Protein AF-A0A947B3L4-F1 (afdb_monomer)

Nearest PDB structures (foldseek):
  4fi5-assembly1_A  TM=5.143E-01  e=7.373E+00  Hantaan virus 76-118

pLDDT: mean 86.1, std 12.41, range [55.53, 97.75]

Sequence (70 aa):
MAGIEERMERVHLLTDRIKEKRDELISVAVRETGFTHRECSIEVDVNLKNLQRFKAMASTFAARQPLCGP

Radius of gyration: 16.0 Å; Cα contacts (8 Å, |Δi|>4): 32; chains: 1; bounding box: 36×28×42 Å

Foldseek 3Di:
DDDLVSVLVVLVVVLVVCVVCVVVQLVVCCVPVVDDSVVSNVVSVVVSVVSVVSVVCSVVVVPDDDPDDD

Secondary structure (DSSP, 8-state):
---HHHHHHHHHHHHHHHHHTHHHHHHHHHHHH---HHHHHHHHHHHHHHHHHHHHHHHHHHTPPPSS--

Solvent-accessible surface area (backbone atoms only — not comparable to full-atom values): 4156 Å² total; per-residue (Å²): 130,84,52,74,67,60,54,50,51,53,52,50,55,49,52,53,49,49,63,77,40,41,69,61,52,29,54,52,42,29,72,74,69,73,46,52,65,67,58,37,47,51,51,52,51,51,51,52,55,57,56,53,52,54,67,70,40,51,69,59,52,72,74,52,73,73,95,62,77,135

Mean predicted aligned error: 6.47 Å

Structure (mmCIF, N/CA/C/O backbone):
data_AF-A0A947B3L4-F1
#
_entry.id   AF-A0A947B3L4-F1
#
loop_
_atom_site.group_PDB
_atom_site.id
_atom_site.type_symbol
_atom_site.label_atom_id
_atom_site.label_alt_id
_atom_site.label_comp_id
_atom_site.label_asym_id
_atom_site.label_entity_id
_atom_site.label_seq_id
_atom_site.pdbx_PDB_ins_code
_atom_site.Cartn_x
_atom_site.Cartn_y
_atom_site.Cartn_z
_atom_site.occupancy
_atom_site.B_iso_or_equiv
_atom_site.auth_seq_id
_atom_site.auth_comp_id
_atom_site.auth_asym_id
_atom_site.auth_atom_id
_atom_site.pdbx_PDB_model_num
ATOM 1 N N . MET A 1 1 ? 0.919 -6.775 -25.284 1.00 55.53 1 MET A N 1
ATOM 2 C CA . MET A 1 1 ? 1.146 -6.821 -23.822 1.00 55.53 1 MET A CA 1
ATOM 3 C C . MET A 1 1 ? 1.645 -5.456 -23.389 1.00 55.53 1 MET A C 1
ATOM 5 O O . MET A 1 1 ? 2.498 -4.925 -24.085 1.00 55.53 1 MET A O 1
ATOM 9 N N . ALA A 1 2 ? 1.107 -4.885 -22.309 1.00 65.81 2 ALA A N 1
ATOM 10 C CA . ALA A 1 2 ? 1.599 -3.618 -21.762 1.00 65.81 2 ALA A CA 1
ATOM 11 C C . ALA A 1 2 ? 3.076 -3.752 -21.353 1.00 65.81 2 ALA A C 1
ATOM 13 O O . ALA A 1 2 ? 3.444 -4.732 -20.693 1.00 65.81 2 ALA A O 1
ATOM 14 N N . GLY A 1 3 ? 3.907 -2.787 -21.752 1.00 78.31 3 GLY A N 1
ATOM 15 C CA . GLY A 1 3 ? 5.326 -2.745 -21.395 1.00 78.31 3 GLY A CA 1
ATOM 16 C C . GLY A 1 3 ? 5.532 -2.586 -19.886 1.00 78.31 3 GLY A C 1
ATOM 17 O O . GLY A 1 3 ? 4.616 -2.201 -19.155 1.00 78.31 3 GLY A O 1
ATOM 18 N N . ILE A 1 4 ? 6.736 -2.886 -19.389 1.00 79.06 4 ILE A N 1
ATOM 19 C CA . ILE A 1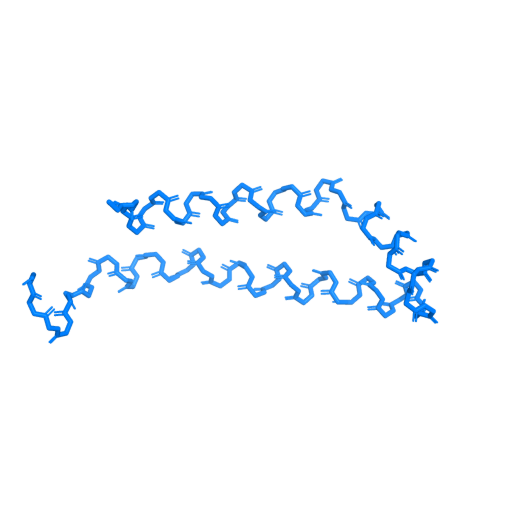 4 ? 7.045 -2.732 -17.957 1.00 79.06 4 ILE A CA 1
ATOM 20 C C . ILE A 1 4 ? 6.828 -1.286 -17.485 1.00 79.06 4 ILE A C 1
ATOM 22 O O . ILE A 1 4 ? 6.314 -1.080 -16.392 1.00 79.06 4 ILE A O 1
ATOM 26 N N . GLU A 1 5 ? 7.123 -0.307 -18.337 1.00 78.31 5 GLU A N 1
ATOM 27 C CA . GLU A 1 5 ? 6.932 1.125 -18.088 1.00 78.31 5 GLU A CA 1
ATOM 28 C C . GLU A 1 5 ? 5.454 1.476 -17.884 1.00 78.31 5 GLU A C 1
ATOM 30 O O . GLU A 1 5 ? 5.093 2.024 -16.845 1.00 78.31 5 GLU A O 1
ATOM 35 N N . GLU A 1 6 ? 4.579 1.051 -18.801 1.00 83.31 6 GLU A N 1
ATOM 36 C CA . GLU A 1 6 ? 3.127 1.253 -18.694 1.00 83.31 6 GLU A CA 1
ATOM 37 C C . GLU A 1 6 ? 2.560 0.579 -17.431 1.00 83.31 6 GLU A C 1
ATOM 39 O O . GLU A 1 6 ? 1.686 1.109 -16.742 1.00 83.31 6 GLU A O 1
ATOM 44 N N . ARG A 1 7 ? 3.082 -0.601 -17.071 1.00 84.69 7 ARG A N 1
ATOM 45 C CA . ARG A 1 7 ? 2.697 -1.286 -15.830 1.00 84.69 7 ARG A CA 1
ATOM 46 C C . ARG A 1 7 ? 3.144 -0.517 -14.586 1.00 84.69 7 ARG A C 1
ATOM 48 O O . ARG A 1 7 ? 2.399 -0.500 -13.608 1.00 84.69 7 ARG A O 1
ATOM 55 N N . MET A 1 8 ? 4.321 0.107 -14.602 1.00 85.12 8 MET A N 1
ATOM 56 C CA . MET A 1 8 ? 4.803 0.937 -13.490 1.00 85.12 8 MET A CA 1
ATOM 57 C C . MET A 1 8 ? 3.999 2.232 -13.359 1.00 85.12 8 MET A C 1
ATOM 59 O O . MET A 1 8 ? 3.644 2.615 -12.245 1.00 85.12 8 MET A O 1
ATOM 63 N N . GLU A 1 9 ? 3.626 2.855 -14.475 1.00 86.19 9 GLU A N 1
ATOM 64 C CA . GLU A 1 9 ? 2.757 4.033 -14.478 1.00 86.19 9 GLU A CA 1
ATOM 65 C C . GLU A 1 9 ? 1.395 3.732 -13.836 1.00 86.19 9 GLU A C 1
ATOM 67 O O . GLU A 1 9 ? 0.933 4.470 -12.964 1.00 86.19 9 GLU A O 1
ATOM 72 N N . ARG A 1 1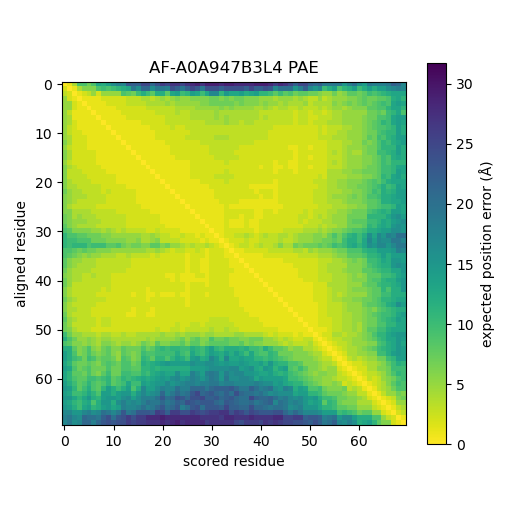0 ? 0.793 2.577 -14.153 1.00 90.06 10 ARG A N 1
ATOM 73 C CA . ARG A 1 10 ? -0.447 2.119 -13.499 1.00 90.06 10 ARG A CA 1
ATOM 74 C C . ARG A 1 10 ? -0.289 1.946 -11.984 1.00 90.06 10 ARG A C 1
ATOM 76 O O . ARG A 1 10 ? -1.209 2.275 -11.237 1.00 90.06 10 ARG A O 1
ATOM 83 N N . VAL A 1 11 ? 0.863 1.463 -11.511 1.00 90.38 11 VAL A N 1
ATOM 84 C CA . VAL A 1 11 ? 1.160 1.348 -10.069 1.00 90.38 11 VAL A CA 1
ATOM 85 C C . VAL A 1 11 ? 1.289 2.728 -9.413 1.00 90.38 11 VAL A C 1
ATOM 87 O O . VAL A 1 11 ? 0.839 2.911 -8.279 1.00 90.38 11 VAL A O 1
ATOM 90 N N . HIS A 1 12 ? 1.857 3.716 -10.111 1.00 88.50 12 HIS A N 1
ATOM 91 C CA . HIS A 1 12 ? 1.916 5.099 -9.625 1.00 88.50 12 HIS A CA 1
ATOM 92 C C . HIS A 1 12 ? 0.523 5.708 -9.488 1.00 88.50 12 HIS A C 1
ATOM 94 O O . HIS A 1 12 ? 0.179 6.172 -8.402 1.00 88.50 12 HIS A O 1
ATOM 100 N N . LEU A 1 13 ? -0.307 5.587 -10.526 1.00 92.75 13 LEU A N 1
ATOM 101 C CA . LEU A 1 13 ? -1.696 6.046 -10.489 1.00 92.75 13 LEU A CA 1
ATOM 102 C C . LEU A 1 13 ? -2.484 5.387 -9.351 1.00 92.75 13 LEU A C 1
ATOM 104 O O . LEU A 1 13 ? -3.201 6.068 -8.620 1.00 92.75 13 LEU A O 1
ATOM 108 N N . LEU A 1 14 ? -2.316 4.075 -9.152 1.00 94.50 14 LEU A N 1
ATOM 109 C CA . LEU A 1 14 ? -2.945 3.362 -8.040 1.00 94.50 14 LEU A CA 1
ATOM 110 C C . LEU A 1 14 ? -2.491 3.913 -6.681 1.00 94.50 14 LEU A C 1
ATOM 112 O O . LEU A 1 14 ? -3.318 4.137 -5.802 1.00 94.50 14 LEU A O 1
ATOM 116 N N . THR A 1 15 ? -1.191 4.156 -6.513 1.00 94.12 15 THR A N 1
ATOM 117 C CA . THR A 1 15 ? -0.632 4.702 -5.267 1.00 94.12 15 THR A CA 1
ATOM 118 C C . THR A 1 15 ? -1.239 6.066 -4.941 1.00 94.12 15 THR A C 1
ATOM 120 O O . THR A 1 15 ? -1.602 6.318 -3.792 1.00 94.12 15 THR A O 1
ATOM 123 N N . ASP A 1 16 ? -1.371 6.936 -5.940 1.00 94.94 16 ASP A N 1
ATOM 124 C CA . ASP A 1 16 ? -1.929 8.274 -5.750 1.00 94.94 16 ASP A CA 1
ATOM 125 C C . ASP A 1 16 ? -3.424 8.220 -5.428 1.00 94.94 16 ASP A C 1
ATOM 127 O O . ASP A 1 16 ? -3.875 8.892 -4.499 1.00 94.94 16 ASP A O 1
ATOM 131 N N . ARG A 1 17 ? -4.179 7.336 -6.092 1.00 97.38 17 ARG A N 1
ATOM 132 C CA . ARG A 1 17 ? -5.596 7.113 -5.771 1.00 97.38 17 ARG A CA 1
ATOM 133 C C . ARG A 1 17 ? -5.809 6.550 -4.369 1.00 97.38 17 ARG A C 1
ATOM 135 O O . ARG A 1 17 ? -6.727 6.994 -3.689 1.00 97.38 17 ARG A O 1
ATOM 142 N N . ILE A 1 18 ? -4.964 5.629 -3.902 1.00 96.31 18 ILE A N 1
ATOM 143 C CA . ILE A 1 18 ? -5.054 5.107 -2.527 1.00 96.31 18 ILE A CA 1
ATOM 144 C C . ILE A 1 18 ? -4.795 6.221 -1.506 1.00 96.31 18 ILE A C 1
ATOM 146 O O . ILE A 1 18 ? -5.491 6.286 -0.498 1.00 96.31 18 ILE A O 1
ATOM 150 N N . LYS A 1 19 ? -3.837 7.123 -1.761 1.00 95.69 19 LYS A N 1
ATOM 151 C CA . LYS A 1 19 ? -3.585 8.273 -0.875 1.00 95.69 19 LYS A CA 1
ATOM 152 C C . LYS A 1 19 ? -4.765 9.237 -0.835 1.00 95.69 19 LYS A C 1
ATOM 154 O O . LYS A 1 19 ? -5.16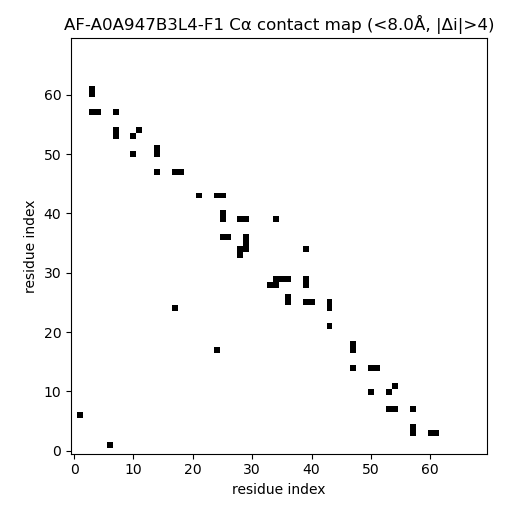5 9.646 0.247 1.00 95.69 19 LYS A O 1
ATOM 159 N N . GLU A 1 20 ? -5.319 9.580 -1.997 1.00 97.75 20 GLU A N 1
ATOM 160 C CA . GLU A 1 20 ? -6.489 10.460 -2.112 1.00 97.75 20 GLU A CA 1
ATOM 161 C C . GLU A 1 20 ? -7.713 9.870 -1.398 1.00 97.75 20 GLU A C 1
ATOM 163 O O . GLU A 1 20 ? -8.479 10.588 -0.763 1.00 97.75 20 GLU A O 1
ATOM 168 N N . LYS A 1 21 ? -7.881 8.547 -1.478 1.00 97.56 21 LYS A N 1
ATOM 169 C CA . LYS A 1 21 ? -9.027 7.817 -0.928 1.00 97.56 21 LYS A CA 1
ATOM 170 C C . LYS A 1 21 ? -8.767 7.172 0.431 1.00 97.56 21 LYS A C 1
ATOM 172 O O . LYS A 1 21 ? -9.584 6.372 0.876 1.00 97.56 21 LYS A O 1
ATOM 177 N N . ARG A 1 22 ? -7.664 7.511 1.105 1.00 97.06 22 ARG A N 1
ATOM 178 C CA . ARG A 1 22 ? -7.203 6.828 2.327 1.00 97.06 22 ARG A CA 1
ATOM 179 C C . ARG A 1 22 ? -8.284 6.743 3.401 1.00 97.06 22 ARG A C 1
ATOM 181 O O . ARG A 1 22 ? -8.573 5.651 3.879 1.00 97.06 22 ARG A O 1
ATOM 188 N N . ASP A 1 23 ? -8.905 7.865 3.737 1.00 96.25 23 ASP A N 1
ATOM 189 C CA . ASP A 1 23 ? -9.892 7.912 4.821 1.00 96.25 23 ASP A CA 1
ATOM 190 C C . ASP A 1 23 ? -11.190 7.176 4.450 1.00 96.25 23 ASP A C 1
ATOM 192 O O . ASP A 1 23 ? -11.792 6.507 5.288 1.00 96.25 23 ASP A O 1
ATOM 196 N N . GLU A 1 24 ? -11.588 7.229 3.174 1.00 97.50 24 GLU A N 1
ATOM 197 C CA . GLU A 1 24 ? -12.735 6.480 2.649 1.00 97.50 24 GLU A CA 1
ATOM 198 C C . GLU A 1 24 ? -12.476 4.967 2.724 1.00 97.50 24 GLU A C 1
ATOM 200 O O . GLU A 1 24 ? -13.318 4.219 3.220 1.00 97.50 24 GLU A O 1
ATOM 205 N N . LEU A 1 25 ? -11.281 4.521 2.322 1.00 96.88 25 LEU A N 1
ATOM 206 C CA . LEU A 1 25 ? -10.858 3.121 2.404 1.00 96.88 25 LEU A CA 1
ATOM 207 C C . LEU A 1 25 ? -10.817 2.619 3.851 1.00 96.88 25 LEU A C 1
ATOM 209 O O . LEU A 1 25 ? -11.296 1.521 4.127 1.00 96.88 25 LEU A O 1
ATOM 213 N N . ILE A 1 26 ? -10.292 3.422 4.782 1.00 97.19 26 ILE A N 1
ATOM 214 C CA . ILE A 1 26 ? -10.265 3.076 6.210 1.00 97.19 26 ILE A CA 1
ATOM 215 C C . ILE A 1 26 ? -11.690 2.972 6.757 1.00 97.19 26 ILE A C 1
ATOM 217 O O . ILE A 1 26 ? -12.010 2.003 7.440 1.00 97.19 26 ILE A O 1
ATOM 221 N N . SER A 1 27 ? -12.558 3.932 6.434 1.00 96.94 27 SER A N 1
ATOM 222 C CA . SER A 1 27 ? -13.956 3.942 6.881 1.00 96.94 27 SER A CA 1
ATOM 223 C C . SER A 1 27 ? -14.728 2.707 6.402 1.00 96.94 27 SER A C 1
ATOM 225 O O . SER A 1 27 ? -15.407 2.046 7.192 1.00 96.94 27 SER A O 1
ATOM 227 N N . VAL A 1 28 ? -14.575 2.345 5.124 1.00 96.94 28 VAL A N 1
ATOM 228 C CA . VAL A 1 28 ? -15.168 1.128 4.551 1.00 96.94 28 VAL A CA 1
ATOM 229 C C . VAL A 1 28 ? -14.609 -0.124 5.228 1.00 96.94 28 VAL A C 1
ATOM 231 O O . VAL A 1 28 ? -15.389 -0.974 5.654 1.00 96.94 28 VAL A O 1
ATOM 234 N N . ALA A 1 29 ? -13.287 -0.215 5.397 1.00 95.88 29 ALA A N 1
ATOM 235 C CA . ALA A 1 29 ? -12.644 -1.366 6.025 1.00 95.88 29 ALA A CA 1
ATOM 236 C C . ALA A 1 29 ? -13.120 -1.574 7.470 1.00 95.88 29 ALA A C 1
ATOM 238 O O . ALA A 1 29 ? -13.532 -2.673 7.820 1.00 95.88 29 ALA A O 1
ATOM 239 N N . VAL A 1 30 ? -13.167 -0.514 8.283 1.00 97.25 30 VAL A N 1
ATOM 240 C CA . VAL A 1 30 ? -13.669 -0.579 9.667 1.00 97.25 30 VAL A CA 1
ATOM 241 C C . VAL A 1 30 ? -15.099 -1.121 9.712 1.00 97.25 30 VAL A C 1
ATOM 243 O O . VAL A 1 30 ? -15.415 -1.972 10.544 1.00 97.25 30 VAL A O 1
ATOM 246 N N . ARG A 1 31 ? -15.964 -0.659 8.799 1.00 96.62 31 ARG A N 1
ATOM 247 C CA . ARG A 1 31 ? -17.364 -1.095 8.722 1.00 96.62 31 ARG A CA 1
ATOM 248 C C . ARG A 1 31 ? -17.501 -2.566 8.327 1.00 96.62 31 ARG A C 1
ATOM 250 O O . ARG A 1 31 ? -18.412 -3.231 8.810 1.00 96.62 31 ARG A O 1
ATOM 257 N N . GLU A 1 32 ? -16.650 -3.055 7.431 1.00 95.75 32 GLU A N 1
ATOM 258 C CA . GLU A 1 32 ? -16.833 -4.361 6.785 1.00 95.75 32 GLU A CA 1
ATOM 259 C C . GLU A 1 32 ? -16.032 -5.489 7.435 1.00 95.75 32 GLU A C 1
ATOM 261 O O . GLU A 1 32 ? -16.460 -6.641 7.389 1.00 95.75 32 GLU A O 1
ATOM 266 N N . THR A 1 33 ? -14.898 -5.186 8.067 1.00 91.88 33 THR A N 1
ATOM 267 C CA . THR A 1 33 ? -14.008 -6.208 8.636 1.00 91.88 33 THR A CA 1
ATOM 268 C C . THR A 1 33 ? -14.087 -6.303 10.157 1.00 91.88 33 THR A C 1
ATOM 270 O O . THR A 1 33 ? -13.542 -7.242 10.731 1.00 91.88 33 THR A O 1
ATOM 273 N N . GLY A 1 34 ? -14.723 -5.335 10.827 1.00 88.62 34 GLY A N 1
ATOM 274 C CA . GLY A 1 34 ? -14.783 -5.269 12.291 1.00 88.62 34 GLY A CA 1
ATOM 275 C C . GLY A 1 34 ? -13.445 -4.934 12.966 1.00 88.62 34 GLY A C 1
ATOM 276 O O . GLY A 1 34 ? -13.339 -5.043 14.187 1.00 88.62 34 GLY A O 1
ATOM 277 N N . PHE A 1 35 ? -12.431 -4.526 12.193 1.00 95.00 35 PHE A N 1
ATOM 278 C CA . PHE A 1 35 ? -11.160 -4.038 12.730 1.00 95.00 35 PHE A CA 1
ATOM 279 C C . PHE A 1 35 ? -11.280 -2.596 13.214 1.00 95.00 35 PHE A C 1
ATOM 281 O O . PHE A 1 35 ? -12.145 -1.824 12.795 1.00 95.00 35 PHE A O 1
ATOM 288 N N . THR A 1 36 ? -10.370 -2.209 14.100 1.00 96.94 36 THR A N 1
ATOM 289 C CA . THR A 1 36 ? -10.281 -0.832 14.574 1.00 96.94 36 THR A CA 1
ATOM 290 C C . THR A 1 36 ? -9.753 0.093 13.480 1.00 96.94 36 THR A C 1
ATOM 292 O 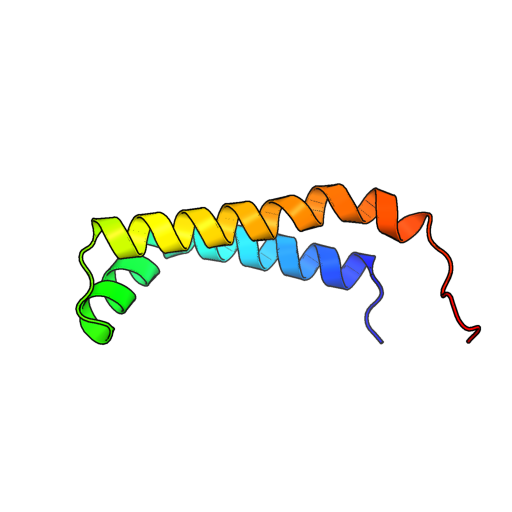O . THR A 1 36 ? -8.960 -0.293 12.621 1.00 96.94 36 THR A O 1
ATOM 295 N N . HIS A 1 37 ? -10.101 1.379 13.577 1.00 96.88 37 HIS A N 1
ATOM 296 C CA . HIS A 1 37 ? -9.556 2.413 12.692 1.00 96.88 37 HIS A CA 1
ATOM 297 C C . HIS A 1 37 ? -8.020 2.406 12.661 1.00 96.88 37 HIS A C 1
ATOM 299 O O . HIS A 1 37 ? -7.410 2.645 11.620 1.00 96.88 37 HIS A O 1
ATOM 305 N N . ARG A 1 38 ? -7.370 2.129 13.799 1.00 97.25 38 ARG A N 1
ATOM 306 C CA . ARG A 1 38 ? -5.908 2.061 13.880 1.00 97.25 38 ARG A CA 1
ATOM 307 C C . ARG A 1 38 ? -5.349 0.906 13.051 1.00 97.25 38 ARG A C 1
ATOM 309 O O . ARG A 1 38 ? -4.381 1.119 12.332 1.00 97.25 38 ARG A O 1
ATOM 316 N N . GLU A 1 39 ? -5.943 -0.279 13.143 1.00 97.56 39 GLU A N 1
ATOM 317 C CA . GLU A 1 39 ? -5.515 -1.457 12.376 1.00 97.56 39 GLU A CA 1
ATOM 318 C C . GLU A 1 39 ? -5.707 -1.238 10.874 1.00 97.56 39 GLU A C 1
ATOM 320 O O . GLU A 1 39 ? -4.763 -1.418 10.109 1.00 97.56 39 GLU A O 1
ATOM 325 N N . CYS A 1 40 ? -6.875 -0.743 10.458 1.00 97.44 40 CYS A N 1
ATOM 326 C CA . CYS A 1 40 ? -7.139 -0.427 9.053 1.00 97.44 40 CYS A CA 1
ATOM 327 C C . CYS A 1 40 ? -6.190 0.655 8.514 1.00 97.44 40 CYS A C 1
ATOM 329 O O . CYS A 1 40 ? -5.682 0.535 7.403 1.00 97.44 40 CYS A O 1
ATOM 331 N N . SER A 1 41 ? -5.905 1.694 9.305 1.00 97.44 41 SER A N 1
ATOM 332 C CA . SER A 1 41 ? -4.949 2.749 8.943 1.00 97.44 41 SER A CA 1
ATOM 333 C C . SER A 1 41 ? -3.533 2.198 8.735 1.00 97.44 41 SER A C 1
ATOM 335 O O . SER A 1 41 ? -2.895 2.499 7.726 1.00 97.44 41 SER A O 1
ATOM 337 N N . ILE A 1 42 ? -3.066 1.330 9.644 1.00 97.69 42 ILE A N 1
ATOM 338 C CA . ILE A 1 42 ? -1.767 0.653 9.515 1.00 97.69 42 ILE A CA 1
ATOM 339 C C . ILE A 1 42 ? -1.724 -0.188 8.237 1.00 97.69 42 ILE A C 1
ATOM 341 O O . ILE A 1 42 ? -0.730 -0.143 7.516 1.00 97.69 42 ILE A O 1
ATOM 345 N N . GLU A 1 43 ? -2.791 -0.924 7.930 1.00 96.56 43 GLU A N 1
ATOM 346 C CA . GLU A 1 43 ? -2.846 -1.776 6.741 1.00 96.56 43 GLU A CA 1
ATOM 347 C C . GLU A 1 43 ? -2.785 -0.959 5.440 1.00 96.56 43 GLU A C 1
ATOM 349 O O . GLU A 1 43 ? -2.051 -1.311 4.512 1.00 96.56 43 GLU A O 1
ATOM 354 N N . VAL A 1 44 ? -3.477 0.184 5.367 1.00 96.00 44 VAL A N 1
ATOM 355 C CA . VAL A 1 44 ? -3.354 1.090 4.211 1.00 96.00 44 VAL A CA 1
ATOM 356 C C . VAL A 1 44 ? -1.919 1.608 4.073 1.00 96.00 44 VAL A C 1
ATOM 358 O O . VAL A 1 44 ? -1.369 1.618 2.968 1.00 96.00 44 VAL A O 1
ATOM 361 N N . ASP A 1 45 ? -1.274 1.976 5.180 1.00 96.06 45 ASP A N 1
ATOM 362 C CA . ASP A 1 45 ? 0.106 2.466 5.167 1.00 96.06 45 ASP A CA 1
ATOM 363 C C . ASP A 1 45 ? 1.108 1.373 4.740 1.00 96.06 45 ASP A C 1
ATOM 365 O O . ASP A 1 45 ? 2.045 1.644 3.979 1.00 96.06 45 ASP A O 1
ATOM 369 N N . VAL A 1 46 ? 0.898 0.120 5.162 1.00 95.94 46 VAL A N 1
ATOM 370 C CA . VAL A 1 46 ? 1.684 -1.044 4.714 1.00 95.94 46 VAL A CA 1
ATOM 371 C C . VAL A 1 46 ? 1.549 -1.239 3.205 1.00 95.94 46 VAL A C 1
ATOM 373 O O . VAL A 1 46 ? 2.560 -1.393 2.511 1.00 95.94 46 VAL A O 1
ATOM 376 N N . ASN A 1 47 ? 0.328 -1.166 2.674 1.00 94.75 47 ASN A N 1
ATOM 377 C CA . ASN A 1 47 ? 0.083 -1.295 1.240 1.00 94.75 47 ASN A CA 1
ATOM 378 C C . ASN A 1 47 ? 0.749 -0.167 0.440 1.00 94.75 47 ASN A C 1
ATOM 380 O O . ASN A 1 47 ? 1.441 -0.438 -0.545 1.00 94.75 47 ASN A O 1
ATOM 384 N N . LEU A 1 48 ? 0.658 1.084 0.900 1.00 94.31 48 LEU A N 1
ATOM 385 C CA . LEU A 1 48 ? 1.360 2.214 0.281 1.00 94.31 48 LEU A CA 1
ATOM 386 C C . LEU A 1 48 ? 2.886 2.029 0.283 1.00 94.31 48 LEU A C 1
ATOM 388 O O . LEU A 1 48 ? 3.544 2.289 -0.729 1.00 94.31 48 LEU A O 1
ATOM 392 N N . LYS A 1 49 ? 3.458 1.530 1.385 1.00 92.25 49 LYS A N 1
ATOM 393 C CA . LYS A 1 49 ? 4.896 1.237 1.486 1.00 92.25 49 LYS A CA 1
ATOM 394 C C . LYS A 1 49 ? 5.326 0.132 0.519 1.00 92.25 49 LYS A C 1
ATOM 396 O O . LYS A 1 49 ? 6.392 0.231 -0.094 1.00 92.25 49 LYS A O 1
ATOM 401 N N . ASN A 1 50 ? 4.510 -0.907 0.359 1.00 90.69 50 ASN A N 1
ATOM 402 C CA . ASN A 1 50 ? 4.772 -1.986 -0.591 1.00 90.69 50 ASN A CA 1
ATOM 403 C C . ASN A 1 50 ? 4.728 -1.480 -2.039 1.00 90.69 50 ASN A C 1
ATOM 405 O O . ASN A 1 50 ? 5.633 -1.782 -2.816 1.00 90.69 50 ASN A O 1
ATOM 409 N N . LEU A 1 51 ? 3.745 -0.645 -2.385 1.00 90.75 51 LEU A N 1
ATOM 410 C CA . LEU A 1 51 ? 3.623 -0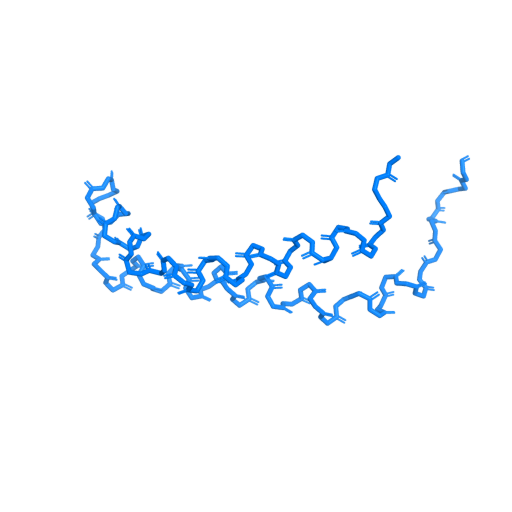.055 -3.722 1.00 90.75 51 LEU A CA 1
ATOM 411 C C . LEU A 1 51 ? 4.772 0.910 -4.048 1.00 90.75 51 LEU A C 1
ATOM 413 O O . LEU A 1 51 ? 5.298 0.892 -5.160 1.00 90.75 51 LEU A O 1
ATOM 417 N N . GLN A 1 52 ? 5.253 1.689 -3.074 1.00 84.75 52 GLN A N 1
ATOM 418 C CA . GLN A 1 52 ? 6.429 2.548 -3.261 1.00 84.75 52 GLN A CA 1
ATOM 419 C C . GLN A 1 52 ? 7.690 1.770 -3.652 1.00 84.75 52 GLN A C 1
ATOM 421 O O . GLN A 1 52 ? 8.500 2.281 -4.427 1.00 84.75 52 GLN A O 1
ATOM 426 N N . ARG A 1 53 ? 7.864 0.534 -3.167 1.00 79.81 53 ARG A N 1
ATOM 427 C CA . ARG A 1 53 ? 9.029 -0.290 -3.526 1.00 79.81 53 ARG A CA 1
ATOM 428 C C . ARG A 1 53 ? 9.076 -0.605 -5.020 1.00 79.81 53 ARG A C 1
ATOM 430 O O . ARG A 1 53 ? 10.168 -0.648 -5.574 1.00 79.81 53 ARG A O 1
ATOM 437 N N . PHE A 1 54 ? 7.932 -0.715 -5.697 1.00 79.50 54 PHE A N 1
ATOM 438 C CA . PHE A 1 54 ? 7.897 -0.926 -7.148 1.00 79.50 54 PHE A CA 1
ATOM 439 C C . PHE A 1 54 ? 8.493 0.249 -7.933 1.00 79.50 54 PHE A C 1
ATOM 441 O O . PHE A 1 54 ? 9.165 0.020 -8.938 1.00 79.50 54 PHE A O 1
ATOM 448 N N . LYS A 1 55 ? 8.364 1.492 -7.439 1.00 69.44 55 LYS A N 1
ATOM 449 C CA . LYS A 1 55 ? 9.004 2.671 -8.055 1.00 69.44 55 LYS A CA 1
ATOM 450 C C . LYS A 1 55 ? 10.524 2.526 -8.128 1.00 69.44 55 LYS A C 1
ATOM 452 O O . LYS A 1 55 ? 11.128 2.854 -9.143 1.00 69.44 55 LYS A O 1
ATOM 457 N N . ALA A 1 56 ? 11.137 2.007 -7.065 1.00 67.06 56 ALA A N 1
ATOM 458 C CA . ALA A 1 56 ? 12.580 1.781 -7.011 1.00 67.06 56 ALA A CA 1
ATOM 459 C C . ALA A 1 56 ? 13.032 0.606 -7.896 1.00 67.06 56 ALA A C 1
ATOM 461 O O . ALA A 1 56 ? 14.199 0.523 -8.269 1.00 67.06 56 ALA A O 1
ATOM 462 N N . MET A 1 57 ? 12.117 -0.301 -8.246 1.00 72.75 57 MET A N 1
ATOM 463 C CA . MET A 1 57 ? 12.438 -1.484 -9.037 1.00 72.75 57 MET A CA 1
ATOM 464 C C . MET A 1 57 ? 12.363 -1.247 -10.547 1.00 72.75 57 MET A C 1
ATOM 466 O O . MET A 1 57 ? 12.946 -2.034 -11.287 1.00 72.75 57 MET A O 1
ATOM 470 N N . ALA A 1 58 ? 11.713 -0.179 -11.022 1.00 69.50 58 ALA A N 1
ATOM 471 C CA . ALA A 1 58 ? 11.597 0.116 -12.454 1.00 69.50 58 ALA A CA 1
ATOM 472 C C . ALA A 1 58 ? 12.969 0.188 -13.154 1.00 69.50 58 ALA A C 1
ATOM 474 O O . ALA A 1 58 ? 13.184 -0.485 -14.159 1.00 69.50 58 ALA A O 1
ATOM 475 N N . SER A 1 59 ? 13.936 0.900 -12.565 1.00 67.50 59 SER A N 1
ATOM 476 C CA . SER A 1 59 ? 15.316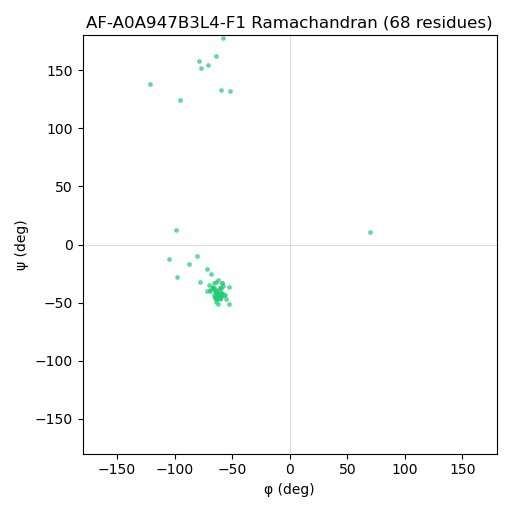 0.972 -13.073 1.00 67.50 59 SER A CA 1
ATOM 477 C C . SER A 1 59 ? 16.045 -0.374 -13.010 1.00 67.50 59 SER A C 1
ATOM 479 O O . SER A 1 59 ? 16.839 -0.697 -13.889 1.00 67.50 59 SER A O 1
ATOM 481 N N . THR A 1 60 ? 15.744 -1.191 -11.997 1.00 69.19 60 THR A N 1
ATOM 482 C CA . THR A 1 60 ? 16.336 -2.526 -11.827 1.00 69.19 60 THR A CA 1
ATOM 483 C C . THR A 1 60 ? 15.798 -3.516 -12.859 1.00 69.19 60 THR A C 1
ATOM 485 O O . THR A 1 60 ? 16.552 -4.338 -13.373 1.00 69.19 60 THR A O 1
ATOM 488 N N . PHE A 1 61 ? 14.502 -3.459 -13.170 1.00 68.19 61 PHE A N 1
ATOM 489 C CA . PHE A 1 61 ? 13.874 -4.339 -14.153 1.00 68.19 61 PHE A CA 1
ATOM 490 C C . PHE A 1 61 ? 14.161 -3.915 -15.591 1.00 68.19 61 PHE A C 1
ATOM 492 O O . PHE A 1 61 ? 14.316 -4.791 -16.432 1.00 68.19 61 PHE A O 1
ATOM 499 N N . ALA A 1 62 ? 14.308 -2.616 -15.867 1.00 66.19 62 ALA A N 1
ATOM 500 C CA . ALA A 1 62 ? 14.704 -2.124 -17.188 1.00 66.19 62 ALA A CA 1
ATOM 501 C C . ALA A 1 62 ? 16.068 -2.679 -17.642 1.00 66.19 62 ALA A C 1
ATOM 503 O O . ALA A 1 62 ? 16.270 -2.938 -18.824 1.00 66.19 62 ALA A O 1
ATOM 504 N N . ALA A 1 63 ? 16.992 -2.913 -16.703 1.00 68.31 63 ALA A N 1
ATOM 505 C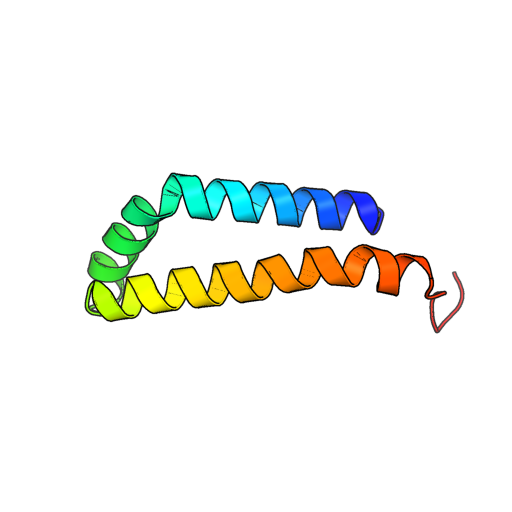 CA . ALA A 1 63 ? 18.306 -3.492 -16.988 1.00 68.31 63 ALA A CA 1
ATOM 506 C C . ALA A 1 63 ? 18.298 -5.026 -17.143 1.00 68.31 63 ALA A C 1
ATOM 508 O O . ALA A 1 63 ? 19.312 -5.613 -17.521 1.00 68.31 63 ALA A O 1
ATOM 509 N N . ARG A 1 64 ? 17.189 -5.701 -16.815 1.00 71.00 64 ARG A N 1
ATOM 510 C CA . ARG A 1 64 ? 17.098 -7.165 -16.847 1.00 71.00 64 ARG A CA 1
ATOM 511 C C . ARG A 1 64 ? 16.501 -7.623 -18.168 1.00 71.00 64 ARG A C 1
ATOM 513 O O . ARG A 1 64 ? 15.385 -7.250 -18.512 1.00 71.00 64 ARG A O 1
ATOM 520 N N . GLN A 1 65 ? 17.225 -8.484 -18.876 1.00 63.06 65 GLN A N 1
AT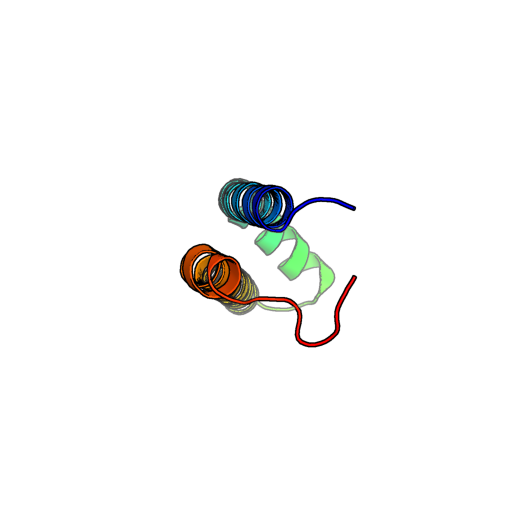OM 521 C CA . GLN A 1 65 ? 16.661 -9.195 -20.018 1.00 63.06 65 GLN A CA 1
ATOM 522 C C . GLN A 1 65 ? 15.768 -10.360 -19.555 1.00 63.06 65 GLN A C 1
ATOM 524 O O . GLN A 1 65 ? 15.989 -10.90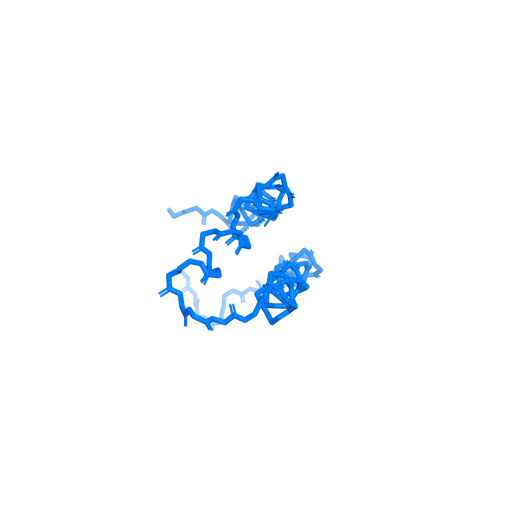4 -18.466 1.00 63.06 65 GLN A O 1
ATOM 529 N N . PRO A 1 66 ? 14.756 -10.745 -20.354 1.00 67.00 66 PRO A N 1
ATOM 530 C CA . PRO A 1 66 ? 13.976 -11.954 -20.116 1.00 67.00 66 PRO A CA 1
ATOM 531 C C . PRO A 1 66 ? 14.895 -13.171 -19.939 1.00 67.00 66 PRO A C 1
ATOM 533 O O . PRO A 1 66 ? 15.815 -13.375 -20.726 1.00 67.00 66 PRO A O 1
ATOM 536 N N . LEU A 1 67 ? 14.654 -13.978 -18.900 1.00 71.50 67 LEU A N 1
ATOM 537 C CA . LEU A 1 67 ? 15.456 -15.181 -18.618 1.00 71.50 67 LEU A CA 1
ATOM 538 C C . LEU A 1 67 ? 15.264 -16.286 -19.665 1.00 71.50 67 LEU A C 1
ATOM 540 O O . LEU A 1 67 ? 16.156 -17.104 -19.866 1.00 71.50 67 LEU A O 1
ATOM 544 N N . CYS A 1 68 ? 14.120 -16.287 -20.341 1.00 71.12 68 CYS A N 1
ATOM 545 C CA . CYS A 1 68 ? 13.859 -17.094 -21.523 1.00 71.12 68 CYS A CA 1
ATOM 546 C C . CYS A 1 68 ? 13.496 -16.126 -22.653 1.00 71.12 68 CYS A C 1
ATOM 548 O O . CYS A 1 68 ? 12.807 -15.139 -22.389 1.00 71.12 68 CYS A O 1
ATOM 550 N N . GLY A 1 69 ? 14.014 -16.381 -23.860 1.00 68.62 69 GLY A N 1
ATOM 551 C CA . GLY A 1 69 ? 13.854 -15.524 -25.041 1.00 68.62 69 GLY A CA 1
ATOM 552 C C . GLY A 1 69 ? 12.392 -15.278 -25.454 1.00 68.62 69 GLY A C 1
ATOM 553 O O . GLY A 1 69 ? 11.488 -15.796 -24.799 1.00 68.62 69 GLY A O 1
ATOM 554 N N . PRO A 1 70 ? 12.164 -14.459 -26.500 1.00 58.16 70 PRO A N 1
ATOM 555 C CA . PRO A 1 70 ? 10.819 -14.093 -26.947 1.00 58.16 70 PRO A CA 1
ATOM 556 C C . PRO A 1 70 ? 9.933 -15.301 -27.272 1.00 58.16 70 PRO A C 1
ATOM 558 O O . PRO A 1 70 ? 10.472 -16.323 -27.758 1.00 58.16 70 PRO A O 1
#